Protein AF-A0A8B6G6B7-F1 (afdb_monomer_lite)

Organism: Mytilus galloprovincialis (NCBI:txid29158)

Radius of gyration: 18.48 Å; chains: 1; bounding box: 36×33×44 Å

Structure (mmCIF, N/CA/C/O backbone):
data_AF-A0A8B6G6B7-F1
#
_entry.id   AF-A0A8B6G6B7-F1
#
loop_
_atom_site.group_PDB
_atom_site.id
_atom_site.type_symbol
_atom_site.label_atom_id
_atom_site.label_alt_id
_atom_site.label_comp_id
_atom_site.label_asym_id
_atom_site.label_entity_id
_atom_site.label_seq_id
_atom_site.pdbx_PDB_ins_code
_atom_site.Cartn_x
_atom_site.Cartn_y
_atom_site.Cartn_z
_atom_site.occupancy
_atom_site.B_iso_or_equiv
_atom_site.auth_seq_id
_atom_site.auth_comp_id
_atom_site.auth_asym_id
_atom_site.auth_atom_id
_atom_site.pdbx_PDB_model_num
ATOM 1 N N . MET A 1 1 ? -4.986 3.448 5.028 1.00 62.19 1 MET A N 1
ATOM 2 C CA . MET A 1 1 ? -3.585 3.378 5.488 1.00 62.19 1 MET A CA 1
ATOM 3 C C . MET A 1 1 ? -2.960 2.191 4.773 1.00 62.19 1 MET A C 1
ATOM 5 O O . MET A 1 1 ? -3.552 1.123 4.819 1.00 62.19 1 MET A O 1
ATOM 9 N N . GLN A 1 2 ? -1.887 2.390 4.007 1.00 85.12 2 GLN A N 1
ATOM 10 C CA . GLN A 1 2 ? -1.162 1.300 3.345 1.00 85.12 2 GLN A CA 1
ATO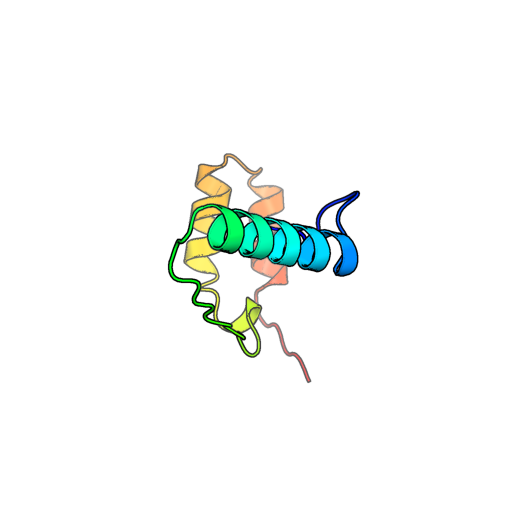M 11 C C . GLN A 1 2 ? 0.083 1.012 4.179 1.00 85.12 2 GLN A C 1
ATOM 13 O O . GLN A 1 2 ? 0.882 1.930 4.352 1.00 85.12 2 GLN A O 1
ATOM 18 N N . SER A 1 3 ? 0.225 -0.223 4.658 1.00 89.81 3 SER A N 1
ATOM 19 C CA . SER A 1 3 ? 1.372 -0.671 5.469 1.00 89.81 3 SER A CA 1
ATOM 20 C C . SER A 1 3 ? 2.278 -1.657 4.723 1.00 89.81 3 SER A C 1
ATOM 22 O O . SER A 1 3 ? 3.459 -1.771 5.019 1.00 89.81 3 SER A O 1
ATOM 24 N N . GLY A 1 4 ? 1.754 -2.362 3.714 1.00 90.50 4 GLY A N 1
ATOM 25 C CA . GLY A 1 4 ? 2.562 -3.244 2.872 1.00 90.50 4 GLY A CA 1
ATOM 26 C C . GLY A 1 4 ? 3.534 -2.461 1.986 1.00 90.50 4 GLY A C 1
ATOM 27 O O . GLY A 1 4 ? 3.157 -1.440 1.405 1.00 90.50 4 GLY A O 1
ATOM 28 N N . PHE A 1 5 ? 4.759 -2.979 1.845 1.00 87.50 5 PHE A N 1
ATOM 29 C CA . PHE A 1 5 ? 5.823 -2.436 0.985 1.00 87.50 5 PHE A CA 1
ATOM 30 C C . PHE A 1 5 ? 6.261 -1.000 1.330 1.00 87.50 5 PHE A C 1
ATOM 32 O O . PHE A 1 5 ? 6.709 -0.259 0.453 1.00 87.50 5 PHE A O 1
ATOM 39 N N . ARG A 1 6 ? 6.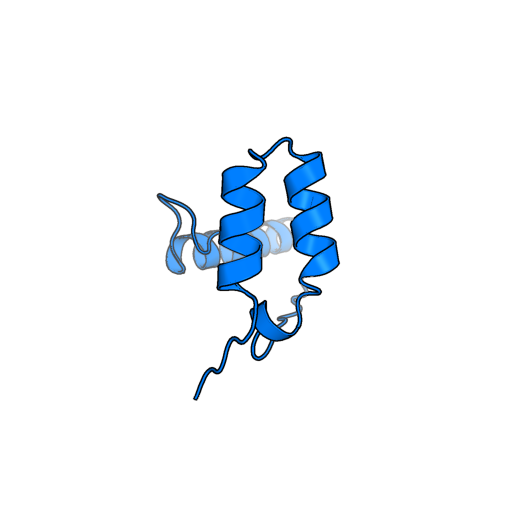147 -0.592 2.602 1.00 91.31 6 ARG A N 1
ATOM 40 C CA . ARG A 1 6 ? 6.625 0.709 3.094 1.00 91.31 6 ARG A CA 1
ATOM 41 C C . ARG A 1 6 ? 7.643 0.523 4.210 1.00 91.31 6 ARG A C 1
ATOM 43 O O . ARG A 1 6 ? 7.493 -0.343 5.064 1.00 91.31 6 ARG A O 1
ATOM 50 N N . ALA A 1 7 ? 8.691 1.342 4.190 1.00 90.88 7 ALA A N 1
ATOM 51 C CA . ALA A 1 7 ? 9.687 1.342 5.252 1.00 90.88 7 ALA A CA 1
ATOM 52 C C . ALA A 1 7 ? 9.045 1.757 6.585 1.00 90.88 7 ALA A C 1
ATOM 54 O O . ALA A 1 7 ? 8.218 2.666 6.609 1.00 90.88 7 ALA A O 1
ATOM 55 N N . ASN A 1 8 ? 9.473 1.115 7.675 1.00 90.38 8 ASN A N 1
ATOM 56 C CA . ASN A 1 8 ? 8.983 1.327 9.044 1.00 90.38 8 ASN A CA 1
ATOM 57 C C . ASN A 1 8 ? 7.513 0.942 9.301 1.00 90.38 8 ASN A C 1
ATOM 59 O O . ASN A 1 8 ? 7.023 1.174 10.402 1.00 90.38 8 ASN A O 1
ATOM 63 N N . ASP A 1 9 ? 6.835 0.312 8.339 1.00 91.69 9 ASP A N 1
ATOM 64 C CA . ASP A 1 9 ? 5.517 -0.295 8.527 1.00 91.69 9 ASP A CA 1
ATOM 65 C C . ASP A 1 9 ? 5.633 -1.829 8.536 1.00 91.69 9 ASP A C 1
ATOM 67 O O . ASP A 1 9 ? 6.462 -2.412 7.831 1.00 91.69 9 ASP A O 1
ATOM 71 N N . SER A 1 10 ? 4.795 -2.504 9.327 1.00 93.62 10 SER A N 1
ATOM 72 C CA . SER A 1 10 ? 4.721 -3.964 9.379 1.00 93.62 10 SER A CA 1
ATOM 73 C C . SER A 1 10 ? 3.272 -4.454 9.417 1.00 93.62 10 SER A C 1
ATOM 75 O O . SER A 1 10 ? 2.331 -3.685 9.619 1.00 93.62 10 SER A O 1
ATOM 77 N N . SER A 1 11 ? 3.070 -5.763 9.245 1.00 92.62 11 SER A N 1
ATOM 78 C CA . SER A 1 11 ? 1.740 -6.367 9.394 1.00 92.62 11 SER A CA 1
ATOM 79 C C . SER A 1 11 ? 1.184 -6.178 10.809 1.00 92.62 11 SER A C 1
ATOM 81 O O . SER A 1 11 ? -0.022 -6.017 10.979 1.00 92.62 11 SER A O 1
ATOM 83 N N . GLN A 1 12 ? 2.056 -6.157 11.823 1.00 94.56 12 GLN A N 1
ATOM 84 C CA . GLN A 1 12 ? 1.665 -5.908 13.208 1.00 94.56 12 GLN A CA 1
ATOM 85 C C . GLN A 1 12 ? 1.202 -4.464 13.399 1.00 94.56 12 GLN A C 1
ATOM 87 O O . GLN A 1 12 ? 0.127 -4.259 13.949 1.00 94.56 12 GLN A O 1
ATOM 92 N N . THR A 1 13 ? 1.951 -3.472 12.899 1.00 93.69 13 THR A N 1
ATOM 93 C CA . THR A 1 13 ? 1.545 -2.063 13.045 1.00 93.69 13 THR A CA 1
ATOM 94 C C . THR A 1 13 ? 0.233 -1.778 12.316 1.00 93.69 13 THR A C 1
ATOM 96 O O . THR A 1 13 ? -0.606 -1.041 12.829 1.00 93.69 13 THR A O 1
ATOM 99 N N . ALA A 1 14 ? 0.008 -2.423 11.166 1.00 94.38 14 ALA A N 1
ATOM 100 C CA . ALA A 1 14 ? -1.259 -2.361 10.442 1.00 94.38 14 ALA A CA 1
ATOM 101 C C . ALA A 1 14 ? -2.434 -2.917 11.261 1.00 94.38 14 ALA A C 1
ATOM 103 O O . ALA A 1 14 ? -3.500 -2.300 11.312 1.00 94.38 14 ALA A O 1
ATOM 104 N N . LEU A 1 15 ? -2.238 -4.074 11.901 1.00 94.81 15 LEU A N 1
ATOM 105 C CA . LEU A 1 15 ? -3.264 -4.716 12.719 1.00 94.81 15 LEU A CA 1
ATOM 106 C C . LEU A 1 15 ? -3.568 -3.899 13.978 1.00 94.81 15 LEU A C 1
ATOM 108 O O . LEU A 1 15 ? -4.738 -3.670 14.276 1.00 94.81 15 LEU A O 1
ATOM 112 N N . THR A 1 16 ? -2.539 -3.415 14.675 1.00 95.38 16 THR A N 1
ATOM 113 C CA . THR A 1 16 ? -2.704 -2.544 15.846 1.00 95.38 16 THR A CA 1
ATOM 114 C C . THR A 1 16 ? -3.498 -1.292 15.479 1.00 95.38 16 THR A C 1
ATOM 116 O O . THR A 1 16 ? -4.504 -1.009 16.117 1.00 95.38 16 THR A O 1
ATOM 119 N N . ALA A 1 17 ? -3.145 -0.612 14.383 1.00 94.25 17 ALA A N 1
ATOM 120 C CA . ALA A 1 17 ? -3.868 0.579 13.936 1.00 94.25 17 ALA A CA 1
ATOM 121 C C . ALA A 1 17 ? -5.345 0.304 13.586 1.00 94.25 17 ALA A C 1
ATOM 123 O O . ALA A 1 17 ? -6.202 1.167 13.787 1.00 94.25 17 ALA A O 1
ATOM 124 N N . LEU A 1 18 ? -5.661 -0.882 13.049 1.00 94.62 18 LEU A N 1
ATOM 125 C CA . LEU A 1 18 ? -7.040 -1.295 12.774 1.00 94.62 18 LEU A CA 1
ATOM 126 C C . LEU A 1 18 ? -7.831 -1.490 14.075 1.00 94.62 18 LEU A C 1
ATOM 128 O O . LEU A 1 18 ? -8.943 -0.977 14.191 1.00 94.62 18 LEU A O 1
ATOM 132 N N . ILE A 1 19 ? -7.245 -2.203 15.040 1.00 95.44 19 ILE A N 1
ATOM 133 C CA . ILE A 1 19 ? -7.859 -2.473 16.344 1.00 95.44 19 ILE A CA 1
ATOM 134 C C . ILE A 1 19 ? -8.084 -1.165 17.101 1.00 95.44 19 ILE A C 1
ATOM 136 O O . ILE A 1 19 ? -9.195 -0.934 17.566 1.00 95.44 19 ILE A O 1
ATOM 140 N N . ASP A 1 20 ? -7.092 -0.276 17.147 1.00 96.12 20 ASP A N 1
ATOM 141 C CA . ASP A 1 20 ? -7.212 1.031 17.804 1.00 96.12 20 ASP A CA 1
ATOM 142 C C . ASP A 1 20 ? -8.357 1.859 17.205 1.00 96.12 20 ASP A C 1
ATOM 144 O O . ASP A 1 20 ? -9.114 2.517 17.921 1.00 96.12 20 ASP A O 1
ATOM 148 N N . LYS A 1 21 ? -8.534 1.793 15.878 1.00 95.50 21 LYS A N 1
ATOM 149 C CA . LYS A 1 21 ? -9.641 2.469 15.197 1.00 95.50 21 LYS A CA 1
ATOM 150 C C . LYS A 1 21 ? -11.000 1.882 15.585 1.00 95.50 21 LYS A C 1
ATOM 152 O O . LYS A 1 21 ? -11.956 2.638 15.739 1.00 95.50 21 LYS A O 1
ATOM 157 N N . TRP A 1 22 ? -11.100 0.561 15.712 1.00 96.12 22 TRP A N 1
ATOM 158 C CA . TRP A 1 22 ? -12.334 -0.099 16.142 1.00 96.12 22 TRP A CA 1
ATOM 159 C C . TRP A 1 22 ? -12.650 0.178 17.606 1.00 96.12 22 TRP A C 1
ATOM 161 O O . TRP A 1 22 ? -13.794 0.484 17.912 1.00 96.12 22 TRP A O 1
ATOM 171 N N . LEU A 1 23 ? -11.651 0.138 18.487 1.00 96.69 23 LEU A N 1
ATOM 172 C CA . LEU A 1 23 ? -11.821 0.485 19.897 1.00 96.69 23 LEU A CA 1
ATOM 173 C C . LEU A 1 23 ? -12.354 1.909 20.046 1.00 96.69 23 LEU A C 1
ATOM 175 O O . LEU A 1 23 ? -13.358 2.116 20.715 1.00 96.69 23 LEU A O 1
ATOM 179 N N . LYS A 1 24 ? -11.766 2.865 19.322 1.00 97.06 24 LYS A N 1
ATOM 180 C CA . LYS A 1 24 ? -12.245 4.247 19.339 1.00 97.06 24 LYS A CA 1
ATOM 181 C C . LYS A 1 24 ? -13.687 4.385 18.839 1.00 97.06 24 LYS A C 1
ATOM 183 O O . LYS A 1 24 ? -14.491 5.036 19.487 1.00 97.06 24 LYS A O 1
ATOM 188 N N . ALA A 1 25 ? -14.019 3.761 17.709 1.00 96.25 25 ALA A N 1
ATOM 189 C CA . ALA A 1 25 ? -15.383 3.788 17.179 1.00 96.25 25 ALA A CA 1
ATOM 190 C C . ALA A 1 25 ? -16.389 3.155 18.159 1.00 96.25 25 ALA A C 1
ATOM 192 O O . ALA A 1 25 ? -17.500 3.646 18.311 1.00 96.25 25 ALA A O 1
ATOM 193 N N . ASN A 1 26 ? -15.985 2.094 18.864 1.00 96.00 26 ASN A N 1
ATOM 194 C CA . ASN A 1 26 ? -16.806 1.467 19.893 1.00 96.00 26 ASN A CA 1
ATOM 195 C C . ASN A 1 26 ? -17.045 2.410 21.080 1.00 96.00 26 ASN A C 1
ATOM 197 O O . ASN A 1 26 ? -18.174 2.512 21.554 1.00 96.00 26 ASN A O 1
ATOM 201 N N . ASP A 1 27 ? -16.000 3.099 21.543 1.00 97.06 27 ASP A N 1
ATOM 202 C CA . ASP A 1 27 ? -16.095 4.072 22.637 1.00 97.06 27 ASP A CA 1
ATOM 203 C C . ASP A 1 27 ? -16.992 5.264 22.267 1.00 97.06 27 ASP A C 1
ATOM 205 O O . ASP A 1 27 ? -17.741 5.762 23.108 1.00 97.06 27 ASP A O 1
ATOM 209 N N . ASP A 1 28 ? -16.972 5.671 20.996 1.00 97.00 28 ASP A N 1
ATOM 210 C CA . ASP A 1 28 ? -17.821 6.734 20.447 1.00 97.00 28 ASP A CA 1
ATOM 211 C C . ASP A 1 28 ? -19.276 6.262 20.184 1.00 97.00 28 ASP A C 1
ATOM 213 O O . ASP A 1 28 ? -20.151 7.073 19.871 1.00 97.00 28 ASP A O 1
ATOM 217 N N . GLY A 1 29 ? -19.568 4.965 20.354 1.00 96.00 29 GLY A N 1
ATOM 218 C CA . GLY A 1 29 ? -20.891 4.368 20.131 1.00 96.00 29 GLY A CA 1
ATOM 219 C C . GLY A 1 29 ? -21.243 4.124 18.657 1.00 96.00 29 GLY A C 1
ATOM 220 O O . GLY A 1 29 ? -22.411 3.885 18.338 1.00 96.00 29 GLY A O 1
ATOM 221 N N . ASP A 1 30 ? -20.258 4.175 17.759 1.00 96.50 30 ASP A N 1
ATOM 222 C CA . ASP A 1 30 ? -20.434 3.949 16.326 1.00 96.50 30 ASP A CA 1
ATOM 223 C C . ASP A 1 30 ? -20.626 2.459 15.993 1.00 96.50 30 ASP A C 1
ATOM 225 O O . ASP A 1 30 ? -20.086 1.553 16.632 1.00 96.50 30 ASP A O 1
ATOM 229 N N . LEU A 1 31 ? -21.349 2.187 14.902 1.00 94.06 31 LEU A N 1
ATOM 230 C CA . LEU A 1 31 ? -21.447 0.842 14.338 1.00 94.06 31 LEU A CA 1
ATOM 231 C C . LEU A 1 31 ? -20.167 0.484 13.567 1.00 94.06 31 LEU A C 1
ATOM 233 O O . LEU A 1 31 ? -19.787 1.161 12.610 1.00 94.06 31 LEU A O 1
ATOM 237 N N . ILE A 1 32 ? -19.544 -0.637 13.930 1.00 95.06 32 ILE A N 1
ATOM 238 C CA . ILE A 1 32 ? -18.297 -1.111 13.318 1.00 95.06 32 ILE A CA 1
ATOM 239 C C . ILE A 1 32 ? -18.589 -2.226 12.311 1.00 95.06 32 ILE A C 1
ATOM 241 O O . ILE A 1 32 ? -19.243 -3.217 12.627 1.00 95.06 32 ILE A O 1
ATOM 245 N N . GLY A 1 33 ? -18.043 -2.093 11.101 1.00 93.44 33 GLY A N 1
ATOM 246 C CA . GLY A 1 33 ? -18.067 -3.127 10.067 1.00 93.44 33 GLY A CA 1
ATOM 247 C C . GLY A 1 33 ? -16.732 -3.212 9.330 1.00 93.44 33 GLY A C 1
ATOM 248 O O . GLY A 1 33 ? -16.025 -2.212 9.183 1.00 93.44 33 GLY A O 1
ATOM 249 N N . ALA A 1 34 ? -16.382 -4.410 8.860 1.00 92.44 34 ALA A N 1
ATOM 250 C CA . ALA A 1 34 ? -15.151 -4.664 8.120 1.00 92.44 34 ALA A CA 1
ATOM 251 C C . ALA A 1 34 ? -15.429 -5.488 6.857 1.00 92.44 34 ALA A C 1
ATOM 253 O O . ALA A 1 34 ? -16.169 -6.468 6.897 1.00 92.44 34 ALA A O 1
ATOM 254 N N . VAL A 1 35 ? -14.804 -5.096 5.745 1.00 94.31 35 VAL A N 1
ATOM 255 C CA . VAL A 1 35 ? -14.813 -5.842 4.481 1.00 94.31 35 VAL A CA 1
ATOM 256 C C . VAL A 1 35 ? -13.369 -6.147 4.118 1.00 94.31 35 VAL A C 1
ATOM 258 O O . VAL A 1 35 ? -12.568 -5.233 3.922 1.00 94.31 35 VAL A O 1
ATOM 261 N N . PHE A 1 36 ? -13.042 -7.433 4.038 1.00 91.69 36 PHE A N 1
ATOM 262 C CA . PHE A 1 36 ? -11.716 -7.901 3.653 1.00 91.69 36 PHE A CA 1
ATOM 263 C C . PHE A 1 36 ? -11.724 -8.268 2.171 1.00 91.69 36 PHE A C 1
ATOM 265 O O . PHE A 1 36 ? -12.560 -9.049 1.723 1.00 91.69 36 PHE A O 1
ATOM 272 N N . LEU A 1 37 ? -10.801 -7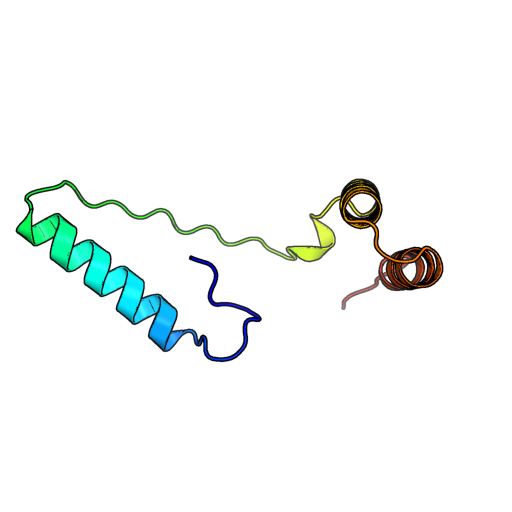.677 1.415 1.00 91.25 37 LEU A N 1
ATOM 273 C CA . LEU A 1 37 ? -10.618 -7.935 -0.009 1.00 91.25 37 LEU A CA 1
ATOM 274 C C . LEU A 1 37 ? -9.269 -8.615 -0.206 1.00 91.25 37 LEU A C 1
ATOM 276 O O . LEU A 1 37 ? -8.246 -8.073 0.211 1.00 91.25 37 LEU A O 1
ATOM 280 N N . ASP A 1 38 ? -9.282 -9.766 -0.869 1.00 90.50 38 ASP A N 1
ATOM 281 C CA . ASP A 1 38 ? -8.077 -10.449 -1.326 1.00 90.50 38 ASP A CA 1
ATOM 282 C C . ASP A 1 38 ? -8.097 -10.547 -2.854 1.00 90.50 38 ASP A C 1
ATOM 284 O O . 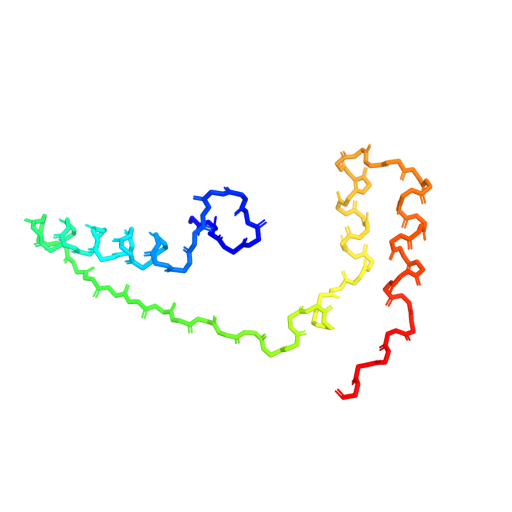ASP A 1 38 ? -9.094 -10.952 -3.456 1.00 90.50 38 ASP A O 1
ATOM 288 N N . LEU A 1 39 ? -7.009 -10.112 -3.486 1.00 87.94 39 LEU A N 1
ATOM 289 C CA . LEU A 1 39 ? -6.866 -10.084 -4.938 1.00 87.94 39 LEU A CA 1
ATOM 290 C C . LEU A 1 39 ? -5.892 -11.182 -5.352 1.00 87.94 39 LEU A C 1
ATOM 292 O O . LEU A 1 39 ? -4.672 -11.024 -5.247 1.00 87.94 39 LEU A O 1
ATOM 296 N N . ALA A 1 40 ? -6.431 -12.279 -5.882 1.00 86.56 40 ALA A N 1
ATOM 297 C CA . ALA A 1 40 ? -5.615 -13.327 -6.477 1.00 86.56 40 ALA A CA 1
ATOM 298 C C . ALA A 1 40 ? -4.766 -12.741 -7.612 1.00 86.56 40 ALA A C 1
ATOM 300 O O . ALA A 1 40 ? -5.293 -12.044 -8.473 1.00 86.56 40 ALA A O 1
ATOM 301 N N . LYS A 1 41 ? -3.457 -13.023 -7.616 1.00 83.75 41 LYS A N 1
ATOM 302 C CA . LYS A 1 41 ? -2.517 -12.565 -8.656 1.00 83.75 41 LYS A CA 1
ATOM 303 C C . LYS A 1 41 ? -2.655 -11.065 -8.974 1.00 83.75 41 LYS A C 1
ATOM 305 O O . LYS A 1 41 ? -2.739 -10.673 -10.132 1.00 83.75 41 LYS A O 1
ATOM 310 N N . ALA A 1 42 ? -2.670 -10.214 -7.944 1.00 83.81 42 ALA A N 1
ATOM 311 C CA . ALA A 1 42 ? -2.957 -8.780 -8.069 1.00 83.81 42 ALA A CA 1
ATOM 312 C C . ALA A 1 42 ? -2.196 -8.057 -9.200 1.00 83.81 42 ALA A C 1
ATOM 314 O O . ALA A 1 42 ? -2.769 -7.186 -9.841 1.00 83.81 42 ALA A O 1
ATOM 315 N N . PHE A 1 43 ? -0.941 -8.422 -9.484 1.00 78.81 43 PHE A N 1
ATOM 316 C CA . PHE A 1 43 ? -0.172 -7.805 -10.570 1.00 78.81 43 PHE A CA 1
ATOM 317 C C . PHE A 1 43 ? -0.570 -8.261 -11.979 1.00 78.81 43 PHE A C 1
ATOM 319 O O . PHE A 1 43 ? -0.316 -7.518 -12.921 1.00 78.81 43 PHE A O 1
ATOM 326 N N . ASP A 1 44 ? -1.186 -9.433 -12.120 1.00 81.38 44 ASP A N 1
ATOM 327 C CA . ASP A 1 44 ? -1.669 -9.957 -13.405 1.00 81.38 44 ASP A CA 1
ATOM 328 C C . ASP A 1 44 ? -3.053 -9.381 -13.746 1.00 81.38 44 ASP A C 1
ATOM 330 O O . ASP A 1 44 ? -3.410 -9.252 -14.912 1.00 81.38 44 ASP A O 1
ATOM 334 N N . LEU A 1 45 ? -3.832 -8.981 -12.731 1.00 83.19 45 LEU A N 1
ATOM 335 C CA . LEU A 1 45 ? -5.099 -8.262 -12.926 1.00 83.19 45 LEU A CA 1
ATOM 336 C C . LEU A 1 45 ? -4.907 -6.782 -13.287 1.00 83.19 45 LEU A C 1
ATOM 338 O O . LEU A 1 45 ? -5.851 -6.128 -13.737 1.00 83.19 45 LEU A O 1
ATOM 342 N N . LEU A 1 46 ? -3.725 -6.214 -13.042 1.00 85.31 46 LEU A N 1
ATOM 343 C CA . LEU A 1 46 ? -3.470 -4.810 -13.340 1.00 85.31 46 LEU A CA 1
ATOM 344 C C . LEU A 1 46 ? -3.309 -4.611 -14.847 1.00 85.31 46 LEU A C 1
ATOM 346 O O . LEU A 1 46 ? -2.450 -5.210 -15.481 1.00 85.31 46 LEU A O 1
ATOM 350 N N . ASN A 1 47 ? -4.078 -3.681 -15.413 1.00 88.94 47 ASN A N 1
ATOM 351 C CA . ASN A 1 47 ? -3.866 -3.248 -16.790 1.00 88.94 47 ASN A CA 1
ATOM 352 C C . ASN A 1 47 ? -2.502 -2.534 -16.904 1.00 88.94 47 ASN A C 1
ATOM 354 O O . ASN A 1 47 ? -2.329 -1.414 -16.406 1.00 88.94 47 ASN A O 1
ATOM 358 N N . HIS A 1 48 ? -1.542 -3.196 -17.556 1.00 88.69 48 HI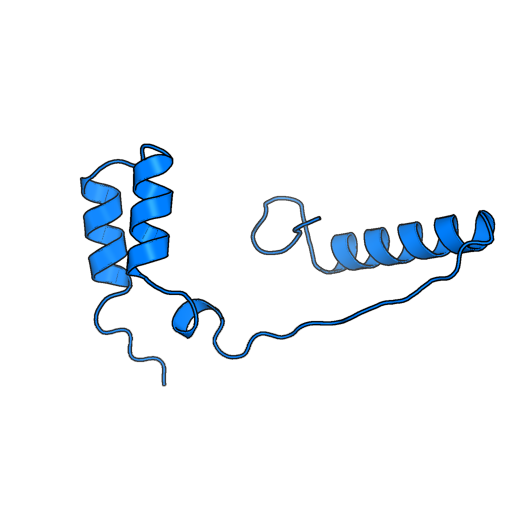S A N 1
ATOM 359 C CA . HIS A 1 48 ? -0.168 -2.712 -17.694 1.00 88.69 48 HIS A CA 1
ATOM 360 C C . HIS A 1 48 ? -0.081 -1.387 -18.457 1.00 88.69 48 HIS A C 1
ATOM 362 O O . HIS A 1 48 ? 0.677 -0.504 -18.056 1.00 88.69 48 HIS A O 1
ATOM 368 N N . GLU A 1 49 ? -0.897 -1.191 -19.494 1.00 90.19 49 GLU A N 1
ATOM 369 C CA . GLU A 1 49 ? -0.919 0.060 -20.255 1.00 90.19 49 GLU A CA 1
ATOM 370 C C . GLU A 1 49 ? -1.363 1.232 -19.369 1.00 90.19 49 GLU A C 1
ATOM 372 O O . GLU A 1 49 ? -0.693 2.267 -19.301 1.00 90.19 49 GLU A O 1
ATOM 377 N N . LEU A 1 50 ? -2.441 1.043 -18.603 1.00 93.62 50 LEU A N 1
ATOM 378 C CA . LEU A 1 50 ? -2.947 2.054 -17.677 1.00 93.62 50 LEU A CA 1
ATOM 379 C C . LEU A 1 50 ? -1.926 2.385 -16.578 1.00 93.62 50 LEU A C 1
ATOM 381 O O . LEU A 1 50 ? -1.798 3.547 -16.177 1.00 93.62 50 LEU A O 1
ATOM 385 N N . LEU A 1 51 ? -1.191 1.385 -16.082 1.00 92.50 51 LEU A N 1
ATOM 386 C CA . LEU A 1 51 ? -0.123 1.594 -15.105 1.00 92.50 51 LEU A CA 1
ATOM 387 C C . LEU A 1 51 ? 1.002 2.464 -15.687 1.00 92.50 51 LEU A C 1
ATOM 389 O O . LEU A 1 51 ? 1.391 3.451 -15.059 1.00 92.50 51 LEU A O 1
ATOM 393 N N . ILE A 1 52 ? 1.479 2.154 -16.895 1.00 93.81 52 ILE A N 1
ATOM 394 C CA . ILE A 1 52 ? 2.525 2.936 -17.571 1.00 93.81 52 ILE A CA 1
ATOM 395 C C . ILE A 1 52 ? 2.052 4.368 -17.850 1.00 93.81 52 ILE A C 1
ATOM 397 O O . ILE A 1 52 ? 2.788 5.319 -17.574 1.00 93.81 52 ILE A O 1
ATOM 401 N N . GLN A 1 53 ? 0.811 4.554 -18.310 1.00 94.69 53 GLN A N 1
ATOM 402 C CA . GLN A 1 53 ? 0.234 5.885 -18.526 1.00 94.69 53 GLN A CA 1
ATOM 403 C C . GLN A 1 53 ? 0.194 6.714 -17.229 1.00 94.69 53 GLN A C 1
ATOM 405 O O . GLN A 1 53 ? 0.547 7.898 -17.236 1.00 94.69 53 GLN A O 1
ATOM 410 N N . LYS A 1 54 ? -0.175 6.101 -16.094 1.00 95.50 54 LYS A N 1
ATOM 411 C CA . LYS A 1 54 ? -0.152 6.768 -14.780 1.00 95.50 54 LYS A CA 1
ATOM 412 C C . LYS A 1 54 ? 1.264 7.168 -14.365 1.00 95.50 54 LYS A C 1
ATOM 414 O O . LYS A 1 54 ? 1.468 8.303 -13.940 1.00 95.50 54 LYS A O 1
ATOM 419 N N . LEU A 1 55 ? 2.243 6.281 -14.526 1.00 95.56 55 LEU A N 1
ATOM 420 C CA . LEU A 1 55 ? 3.641 6.573 -14.190 1.00 95.56 55 LEU A CA 1
ATOM 421 C C . LEU A 1 55 ? 4.234 7.676 -15.078 1.00 95.56 55 LEU A C 1
ATOM 423 O O . LEU A 1 55 ? 4.936 8.559 -14.581 1.00 95.56 55 LEU A O 1
ATOM 427 N N . ASN A 1 56 ? 3.878 7.703 -16.365 1.00 95.38 56 ASN A N 1
ATOM 428 C CA . ASN A 1 56 ? 4.239 8.796 -17.266 1.00 95.38 56 ASN A CA 1
ATOM 429 C C . ASN A 1 56 ? 3.630 10.135 -16.811 1.00 95.38 56 ASN A C 1
ATOM 431 O O . ASN A 1 56 ? 4.300 11.171 -16.811 1.00 95.38 56 ASN A O 1
ATOM 435 N N . LYS A 1 57 ? 2.377 10.123 -16.335 1.00 97.00 57 LYS A N 1
ATOM 436 C CA . LYS A 1 57 ? 1.732 11.311 -15.751 1.00 97.00 57 LYS A CA 1
ATOM 437 C C . LYS A 1 57 ? 2.463 11.810 -14.497 1.00 97.00 57 LYS A C 1
ATOM 439 O O . LYS A 1 57 ? 2.557 13.023 -14.311 1.00 97.00 57 LYS A O 1
ATOM 444 N N . TYR A 1 58 ? 3.038 10.910 -13.698 1.00 96.62 58 TYR A N 1
ATOM 445 C CA . TYR A 1 58 ? 3.903 11.242 -12.557 1.00 96.62 58 TYR A CA 1
ATOM 446 C C . TYR A 1 58 ? 5.335 11.655 -12.941 1.00 96.62 58 TYR A C 1
ATOM 448 O O . TYR A 1 58 ? 6.158 11.859 -12.054 1.00 96.62 58 TYR A O 1
ATOM 456 N N . LYS A 1 59 ? 5.628 11.833 -14.237 1.00 95.62 59 LYS A N 1
ATOM 457 C CA . LYS A 1 59 ? 6.912 12.339 -14.758 1.00 95.62 59 LYS A CA 1
ATOM 458 C C . LYS A 1 59 ? 8.107 11.416 -14.507 1.00 95.62 59 LYS A C 1
ATOM 460 O O . LYS A 1 59 ? 9.240 11.876 -14.390 1.00 95.62 59 LYS A O 1
ATOM 465 N N . PHE A 1 60 ? 7.865 10.109 -14.476 1.00 96.25 60 PHE A N 1
ATOM 466 C CA . PHE A 1 60 ? 8.938 9.118 -14.469 1.00 96.25 60 PHE A CA 1
ATOM 467 C C . PHE A 1 60 ? 9.736 9.184 -15.781 1.00 96.25 60 PHE A C 1
ATOM 469 O O . PHE A 1 60 ? 9.188 9.476 -16.844 1.00 96.25 60 PHE A O 1
ATOM 476 N N . ALA A 1 61 ? 11.043 8.914 -15.712 1.00 96.81 61 ALA A N 1
ATOM 477 C CA . ALA A 1 61 ? 11.921 8.973 -16.878 1.00 96.81 61 ALA A CA 1
ATOM 478 C C . ALA A 1 61 ? 11.511 7.951 -17.949 1.00 96.81 61 ALA A C 1
ATOM 480 O O . ALA A 1 61 ? 11.192 6.804 -17.638 1.00 96.81 61 ALA A O 1
ATOM 481 N N . TYR A 1 62 ? 11.601 8.338 -19.224 1.00 94.31 62 TYR A N 1
ATOM 482 C CA . TYR A 1 62 ? 11.250 7.464 -20.348 1.00 94.31 62 TYR A CA 1
ATOM 483 C C . TYR A 1 62 ? 12.020 6.132 -20.336 1.00 94.31 62 TYR A C 1
ATOM 485 O O . TYR A 1 62 ? 11.448 5.080 -20.608 1.00 94.31 62 TYR A O 1
ATOM 493 N N . THR A 1 63 ? 13.303 6.155 -19.966 1.00 95.94 63 THR A N 1
ATOM 494 C CA . THR A 1 63 ? 14.142 4.951 -19.850 1.00 95.94 63 THR A CA 1
ATOM 495 C C . THR A 1 63 ? 13.620 3.978 -18.795 1.00 95.94 63 THR A C 1
ATOM 497 O O . THR A 1 63 ? 13.574 2.776 -19.045 1.00 95.94 63 THR A O 1
ATOM 500 N N . LEU A 1 64 ? 13.169 4.497 -17.651 1.00 95.12 64 LEU A N 1
ATOM 501 C CA . LEU A 1 64 ? 12.566 3.708 -16.580 1.00 95.12 64 LEU A CA 1
ATOM 502 C C . LEU A 1 64 ? 11.210 3.137 -17.002 1.00 95.12 64 LEU A C 1
ATOM 504 O O . LEU A 1 64 ? 10.946 1.966 -16.752 1.00 95.12 64 LEU A O 1
ATOM 508 N N . LEU A 1 65 ? 10.373 3.932 -17.676 1.00 95.12 65 LEU A N 1
ATOM 509 C CA . LEU A 1 65 ? 9.090 3.456 -18.200 1.00 95.12 65 LEU A CA 1
ATOM 510 C C . LEU A 1 65 ? 9.294 2.331 -19.216 1.00 95.12 65 LEU A C 1
ATOM 512 O O . LEU A 1 65 ? 8.643 1.301 -19.109 1.00 95.12 65 LEU A O 1
ATOM 516 N N . ARG A 1 66 ? 10.242 2.487 -20.147 1.00 93.88 66 ARG A N 1
ATOM 517 C CA . ARG A 1 66 ? 10.582 1.453 -21.133 1.00 93.88 66 ARG A CA 1
ATOM 518 C C . ARG A 1 66 ? 11.083 0.171 -20.467 1.00 93.88 66 ARG A C 1
ATOM 520 O O . ARG A 1 66 ? 10.653 -0.913 -20.851 1.00 93.88 66 ARG A O 1
ATOM 527 N N . TRP A 1 67 ? 11.965 0.295 -19.474 1.00 92.94 67 TRP A N 1
ATOM 528 C CA . TRP A 1 67 ? 12.446 -0.846 -18.694 1.00 92.94 67 TRP A CA 1
ATOM 529 C C . TRP A 1 67 ? 11.297 -1.552 -17.964 1.00 92.94 67 TRP A C 1
ATOM 531 O O . TRP A 1 67 ? 11.177 -2.773 -18.035 1.00 92.94 67 TRP A O 1
ATOM 541 N N . LEU A 1 68 ? 10.403 -0.792 -17.329 1.00 91.75 68 LEU A N 1
ATOM 542 C CA . LEU A 1 68 ? 9.268 -1.350 -16.602 1.00 91.75 68 LEU A CA 1
ATOM 543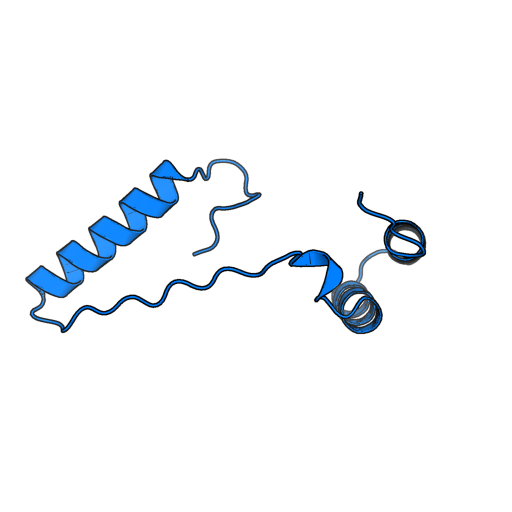 C C . LEU A 1 68 ? 8.265 -2.031 -17.541 1.00 91.75 68 LEU A C 1
ATOM 545 O O . LEU A 1 68 ? 7.769 -3.105 -17.214 1.00 91.75 68 LEU A O 1
ATOM 549 N N . THR A 1 69 ? 8.003 -1.452 -18.717 1.00 90.69 69 THR A N 1
ATOM 550 C CA . THR A 1 69 ? 7.199 -2.105 -19.756 1.00 90.69 69 THR A CA 1
ATOM 551 C C . THR A 1 69 ? 7.821 -3.442 -20.144 1.00 90.69 69 THR A C 1
ATOM 553 O O . THR A 1 69 ? 7.123 -4.445 -20.099 1.00 90.69 69 THR A O 1
ATOM 556 N N . SER A 1 70 ? 9.132 -3.494 -20.417 1.00 89.00 70 SER A N 1
ATOM 557 C CA . SER A 1 70 ? 9.804 -4.762 -20.748 1.00 89.00 70 SER A CA 1
ATOM 558 C C . SER A 1 70 ? 9.825 -5.776 -19.602 1.00 89.00 70 SER A C 1
ATOM 560 O O . SER A 1 70 ? 9.867 -6.970 -19.851 1.00 89.00 70 SER A O 1
ATOM 562 N N . TYR A 1 71 ? 9.795 -5.316 -18.350 1.00 87.19 71 TYR A N 1
ATOM 563 C CA . TYR A 1 71 ? 9.726 -6.192 -17.180 1.00 87.19 71 TYR A CA 1
ATOM 564 C C . TYR A 1 71 ? 8.340 -6.832 -17.007 1.00 87.19 71 TYR A C 1
ATOM 566 O O . TYR A 1 71 ? 8.224 -7.927 -16.458 1.00 87.19 71 TYR A O 1
ATOM 574 N N . MET A 1 72 ? 7.284 -6.127 -17.420 1.00 84.62 72 MET A N 1
ATOM 575 C CA . MET A 1 72 ? 5.906 -6.610 -17.327 1.00 84.62 72 MET A CA 1
ATOM 576 C C . MET A 1 72 ? 5.467 -7.408 -18.560 1.00 84.62 72 MET A C 1
ATOM 578 O O . MET A 1 72 ? 4.533 -8.199 -18.445 1.00 84.62 72 MET A O 1
ATOM 582 N N . ASP A 1 73 ? 6.132 -7.217 -19.700 1.00 81.56 73 ASP A N 1
ATOM 583 C CA . ASP A 1 73 ? 5.901 -7.975 -20.930 1.00 81.56 73 ASP A CA 1
ATOM 584 C C . ASP A 1 73 ? 6.339 -9.444 -20.761 1.00 81.56 73 ASP A C 1
ATOM 586 O O . ASP A 1 73 ? 7.349 -9.723 -20.114 1.00 81.56 73 ASP A O 1
ATOM 590 N N . ASP A 1 74 ? 5.561 -10.389 -21.298 1.00 69.81 74 ASP A N 1
ATOM 591 C CA . ASP A 1 74 ? 5.837 -11.841 -21.255 1.00 69.81 74 ASP A CA 1
ATOM 592 C C . ASP A 1 74 ? 6.093 -12.451 -19.855 1.00 69.81 74 ASP A C 1
ATOM 594 O O . ASP A 1 74 ? 6.806 -13.450 -19.689 1.00 69.81 74 ASP A O 1
ATOM 598 N N . ARG A 1 75 ? 5.473 -11.901 -18.801 1.00 68.94 75 ARG A N 1
ATOM 599 C CA . ARG A 1 75 ? 5.557 -12.518 -17.469 1.00 68.94 75 ARG A CA 1
ATOM 600 C C . ARG A 1 75 ? 4.840 -13.869 -17.427 1.00 68.94 75 ARG A C 1
ATOM 602 O O . ARG A 1 75 ? 3.617 -13.951 -17.406 1.00 68.94 75 ARG A O 1
ATOM 609 N N . TYR A 1 76 ? 5.632 -14.932 -17.307 1.00 61.16 76 TYR A N 1
ATOM 610 C CA . TYR A 1 76 ? 5.178 -16.273 -16.955 1.00 61.16 76 TYR A CA 1
ATOM 611 C C . TYR A 1 76 ? 5.503 -16.562 -15.485 1.00 61.16 76 TYR A C 1
ATOM 613 O O . TYR A 1 76 ? 6.668 -16.706 -15.110 1.00 61.16 76 TYR A O 1
ATOM 621 N N . GLN A 1 77 ? 4.473 -16.654 -14.645 1.00 61.44 77 GLN A N 1
ATOM 622 C CA . GLN A 1 77 ? 4.607 -17.068 -13.249 1.00 61.44 77 GLN A CA 1
ATOM 623 C C . GLN A 1 77 ? 4.054 -18.496 -13.115 1.00 61.44 77 GLN A C 1
ATOM 625 O O . GLN A 1 77 ? 2.864 -18.706 -13.356 1.00 61.44 77 GLN A O 1
ATOM 630 N N . LYS A 1 78 ? 4.935 -19.465 -12.809 1.00 45.06 78 LYS A N 1
ATOM 631 C CA . LYS A 1 78 ? 4.561 -20.868 -12.539 1.00 45.06 78 LYS A CA 1
ATOM 632 C C . LYS A 1 78 ? 3.562 -20.978 -11.391 1.00 45.06 78 LYS A C 1
ATOM 634 O O . LYS A 1 78 ? 3.706 -20.204 -10.418 1.00 45.06 78 LYS A O 1
#

Foldseek 3Di:
DDQPPDPPGDPVNVVVVVVVVVVVCVVVVHDDDDDDDDDDPVLVPDDLVVVLVVVVVVVDDPVVSVVVSVVSPPDDDD

Secondary structure (DSSP, 8-state):
---TT-TT--HHHHHHHHHHHHHHHHHTTPPP-------TTTTTSS-HHHHHHHHHHTT--HHHHHHHHHHHTT----

Sequence (78 aa):
MQSGFRANDSSQTALTALIDKWLKANDDGDLIGAVFLDLAKAFDLLNHELLIQKLNKYKFAYTLLRWLTSYMDDRYQK

pLDDT: mean 89.82, std 9.49, range [45.06, 97.06]

=== Feature glossary ===
Feature key, reading from the visual/contextual features back to the raw sequence:

Rendered structure images. Six rendered views show the 3D structure from the faces of a cube — i.e. along ±x, ±y, ±z. Rendering representation is drawn randomly per protein from cartoon (secondary-structure ribbons), sticks (backbone bonds), or molecular surface; coloring is either N→C rainbow (blue at the N-terminus through red at the C-terminus) or one color per chain.

Contact-map, Ramachandran, and PAE plots. The contact map is a binary N×N matrix image: pixel (i, j) is dark where Cα_i and Cα_j are within 8 Å and |i−j|>4. Because the |i−j|>4 filter removes local helical contacts, off-diagonal stripes parallel to the main diagonal indicate parallel β-sheets; stripes perpendicular to it indicate antiparallel β-sheets. The Ramachandran plot scatters every residue's (φ, ψ) pair against the sterically allowed regions. The PAE heatmap renders the predicted-aligned-error matrix.

InterPro / GO / CATH / organism. Database cross-references. InterPro integrates a dozen domain/family signature databases into unified entries with residue-range hits. GO terms attach function/process/location labels with evidence codes. CATH codes position the fold in a four-level structural taxonomy. Organism is the NCBI-taxonomy species name.

Nearest PDB structures. The Foldseek neighbor list gives the closest experimentally determined structures in the PDB, ranked by structural alignment. TM-score near 1 means near-identical fold; near 0.3 means only rough topology match. This is how one finds what a novel AlphaFold prediction most resembles in the solved-structure universe.

Predicted aligned error. PAE(i, j) answers: if I align the predicted and true structures on residue i, how far off (in Å) do I expect residue j to be? A block-diagonal PAE matrix with low values on the blocks and high values off-diagonal is the signature of a multi-domain protein with confidently predicted domains but uncertain inter-domain orientation.

Solvent-accessible surface area. Accessible surface area quantifies burial. A residue with SASA near zero is packed into the hydrophobic core; one with SASA >100 Å² sits on the surface. Computed here via the Shrake–Rupley numerical algorithm with a 1.4 Å probe.

B-factor. B-factor (Debye–Waller factor) reflects atomic displacement in the crystal lattice. It is an experimental observable (units Å²), not a prediction; low values mean the atom is pinned down, high values mean it moves or is heterogeneous across the crystal.

pLDDT. For AlphaFold models, the B-factor field carries pLDDT — the model's own estimate of local accuracy on a 0–100 scale. Regions with pLDDT<50 should be treated as essentially unmodeled; they often correspond to intrinsically disordered segments.

Backbone torsions (φ/ψ). φ (phi) and ψ (psi) are the two rotatable backbone dihedrals per residue: φ is the C(i-1)–N–Cα–C torsion, ψ is the N–Cα–C–N(i+1) torsion, both in degrees on (−180°, 180°]. α-helical residues cluster near (−60°, −45°); β-strand residues near (−120°, +130°). A Ramachandran plot is simply a scatter of (φ, ψ) for every residue.

Radius of gyration, Cα contacts, bounding box. Radius of gyration (Rg) is the root-mean-square distance of Cα atoms from their centroid — a single number for overall size and compactness. A globular domain of N residues has Rg ≈ 2.2·N^0.38 Å; an extended or disordered chain has a much larger Rg. The Cα contact count is the number of residue pairs whose Cα atoms are within 8 Å and are more than four positions apart in sequence — a standard proxy for tertiary packing density. The bounding box is the smallest axis-aligned box enclosing all Cα atoms.

Secondary structure (3-state, P-SEA). Three-state secondary structure (P-SEA) collapses the eight DSSP classes into helix (a), strand (b), and coil (c). P-SEA assigns these from Cα geometry alone — distances and angles — without requiring backbone oxygens, so it works on any Cα trace.

Secondary structure (8-state, DSSP). DSSP 8-state secondary structure assigns each residue one of H (α-helix), G (3₁₀-helix), I (π-helix), E (extended β-strand), B (isolated β-bridge), T (hydrogen-bonded turn), S (bend), or '-' (coil). The assignment is computed from backbone hydrogen-bond geometry via the Kabsch–Sander algorithm.

Foldseek 3Di. A 3Di character summarizes, for each residue, the relative orientation of the Cα frame of its nearest spatial neighbor. Because it encodes fold topology rather than chemistry, 3Di alignments detect remote structural similarity that sequence alignment misses.

mmCIF coordinates. The mmCIF block holds the 3D Cartesian coordinates of each backbone atom (N, Cα, C, O) in ångströms. mmCIF is the PDB's canonical archive format — a tagged-loop text representation of the atomic model.

Sequence. Sequence gives the chain of amino acids in standard one-letter code (A=alanine, C=cysteine, …, Y=tyrosine), read N→C. It is the only feature that is directly encoded by the gene; all structural features are derived from the folded form of this sequence.